Protein AF-G8XAI5-F1 (afdb_monomer_lite)

Sequence (65 aa):
MGTESISVLTVVLRNALRKSERSGYIHLNPVKDQIVVMPEDYYFSSARNYAGLENDLEVILLSLF

Secondary structure (DSSP, 8-state):
----SSHHHHHHHHHTTSTTTSHHHHHTHHHHTTS-SSGGGSTT-THHHHTT---S---------

pLDDT: mean 72.28, std 20.29, range [40.19, 95.94]

Structure (mmCIF, N/CA/C/O backbone):
data_AF-G8XAI5-F1
#
_entry.id   AF-G8XAI5-F1
#
loop_
_atom_site.group_PDB
_atom_site.id
_atom_site.type_symbol
_atom_site.label_atom_id
_atom_site.label_alt_id
_atom_site.label_comp_id
_atom_site.label_asym_id
_atom_site.label_entity_id
_atom_site.label_seq_id
_atom_site.pdbx_PDB_ins_code
_atom_site.Cartn_x
_atom_site.Cartn_y
_atom_site.Cartn_z
_atom_site.occupancy
_atom_site.B_iso_or_equiv
_atom_site.auth_seq_id
_atom_site.auth_comp_id
_atom_site.auth_asym_id
_atom_site.auth_atom_id
_atom_site.pdbx_PDB_model_num
ATOM 1 N N . MET A 1 1 ? 26.670 5.379 23.329 1.00 41.53 1 MET A N 1
ATOM 2 C CA . MET A 1 1 ? 26.435 3.998 22.853 1.00 41.53 1 MET A CA 1
ATOM 3 C C . MET A 1 1 ? 25.034 3.594 23.306 1.00 41.53 1 MET A C 1
ATOM 5 O O . MET A 1 1 ? 24.859 3.373 24.488 1.00 41.53 1 MET A O 1
ATOM 9 N N . GLY A 1 2 ? 23.955 3.611 22.533 1.00 47.31 2 GLY A N 1
ATOM 10 C CA . GLY A 1 2 ? 23.671 4.072 21.179 1.00 47.31 2 GLY A CA 1
ATOM 11 C C . GLY A 1 2 ? 22.152 4.291 21.119 1.00 47.31 2 GLY A C 1
ATOM 12 O O . GLY A 1 2 ? 21.384 3.364 21.347 1.00 47.31 2 GLY A O 1
ATOM 13 N N . THR A 1 3 ? 21.717 5.529 20.898 1.00 49.94 3 THR A N 1
ATOM 14 C CA . THR A 1 3 ? 20.303 5.942 20.823 1.00 49.94 3 THR A CA 1
ATOM 15 C C . THR A 1 3 ? 19.784 5.869 19.386 1.00 49.94 3 THR A C 1
ATOM 17 O O . THR A 1 3 ? 19.098 6.775 18.919 1.00 49.94 3 THR A O 1
ATOM 20 N N . GLU A 1 4 ? 20.137 4.813 18.652 1.00 50.03 4 GLU A N 1
ATOM 21 C CA . GLU A 1 4 ? 19.926 4.759 17.196 1.00 50.03 4 GLU A CA 1
ATOM 22 C C . GLU A 1 4 ? 18.737 3.893 16.751 1.00 50.03 4 GLU A C 1
ATOM 24 O O . GLU A 1 4 ? 18.431 3.830 15.565 1.00 50.03 4 GLU A O 1
ATOM 29 N N . SER A 1 5 ? 17.983 3.288 17.673 1.00 47.44 5 SER A N 1
ATOM 30 C CA . SER A 1 5 ? 16.884 2.374 17.303 1.00 47.44 5 SER A CA 1
ATOM 31 C C . SER A 1 5 ? 15.481 3.000 17.319 1.00 47.44 5 SER A C 1
ATOM 33 O O . SER A 1 5 ? 14.522 2.343 16.929 1.00 47.44 5 SER A O 1
ATOM 35 N N . ILE A 1 6 ? 15.330 4.272 17.715 1.00 47.28 6 ILE A N 1
ATOM 36 C CA . ILE A 1 6 ? 14.009 4.940 17.822 1.00 47.28 6 ILE A CA 1
ATOM 37 C C . ILE A 1 6 ? 13.698 5.831 16.598 1.00 47.28 6 ILE A C 1
ATOM 39 O O . ILE A 1 6 ? 12.546 6.200 16.355 1.00 47.28 6 ILE A O 1
ATOM 43 N N . SER A 1 7 ? 14.699 6.130 15.765 1.00 45.50 7 SER A N 1
ATOM 44 C CA . SER A 1 7 ? 14.557 7.043 14.620 1.00 45.50 7 SER A CA 1
ATOM 45 C C . SER A 1 7 ? 13.706 6.460 13.479 1.00 45.50 7 SER A C 1
ATOM 47 O O . SER A 1 7 ? 12.839 7.145 12.940 1.00 45.50 7 SER A O 1
ATOM 49 N N . VAL A 1 8 ? 13.865 5.174 13.150 1.00 45.50 8 VAL A N 1
ATOM 50 C CA . VAL A 1 8 ? 13.234 4.592 11.950 1.00 45.50 8 VAL A CA 1
ATOM 51 C C . VAL A 1 8 ? 11.735 4.345 12.148 1.00 45.50 8 VAL A C 1
ATOM 53 O O . VAL A 1 8 ? 10.928 4.760 11.318 1.00 45.50 8 VAL A O 1
ATOM 56 N N . LEU A 1 9 ? 11.336 3.757 13.282 1.00 45.06 9 LEU A N 1
ATOM 57 C CA . LEU A 1 9 ? 9.928 3.456 13.572 1.00 45.06 9 LEU A CA 1
ATOM 58 C C . LEU A 1 9 ? 9.087 4.738 13.700 1.00 45.06 9 LEU A C 1
ATOM 60 O O . LEU A 1 9 ? 7.961 4.813 13.212 1.00 45.06 9 LEU A O 1
ATOM 64 N N . THR A 1 10 ? 9.675 5.787 14.279 1.00 40.91 10 THR A N 1
ATOM 65 C CA . THR A 1 10 ? 9.001 7.077 14.451 1.00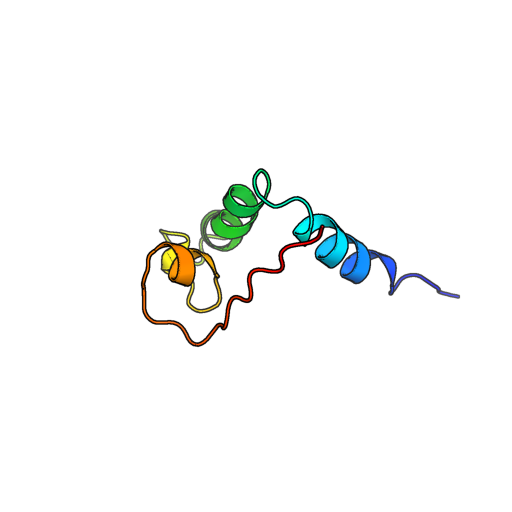 40.91 10 THR A CA 1
ATOM 66 C C . THR A 1 10 ? 8.861 7.844 13.129 1.00 40.91 10 THR A C 1
ATOM 68 O O . THR A 1 10 ? 7.852 8.518 12.921 1.00 40.91 10 THR A O 1
ATOM 71 N N . VAL A 1 11 ? 9.820 7.732 12.201 1.00 41.38 11 VAL A N 1
ATOM 72 C CA . VAL A 1 11 ? 9.703 8.317 10.849 1.00 41.38 11 VAL A CA 1
ATOM 73 C C . VAL A 1 11 ? 8.635 7.596 10.021 1.00 41.38 11 VAL A C 1
ATOM 75 O O . VAL A 1 11 ? 7.879 8.251 9.302 1.00 41.38 11 VAL A O 1
ATOM 78 N N . VAL A 1 12 ? 8.518 6.272 10.147 1.00 45.75 12 VAL A N 1
ATOM 79 C CA . VAL A 1 12 ? 7.487 5.485 9.448 1.00 45.75 12 VAL A CA 1
ATOM 80 C C . VAL A 1 12 ? 6.081 5.861 9.936 1.00 45.75 12 VAL A C 1
ATOM 82 O O . VAL A 1 12 ? 5.212 6.151 9.114 1.00 45.75 12 VAL A O 1
ATOM 85 N N . LEU A 1 13 ? 5.873 5.975 11.252 1.00 42.62 13 LEU A N 1
ATOM 86 C CA . LEU A 1 13 ? 4.576 6.347 11.838 1.00 42.62 13 LEU A CA 1
ATOM 87 C C . LEU A 1 13 ? 4.200 7.824 11.633 1.00 42.62 13 LEU A C 1
ATOM 89 O O . LEU A 1 13 ? 3.041 8.123 11.354 1.00 42.62 13 LEU A O 1
ATOM 93 N N . ARG A 1 14 ? 5.152 8.766 11.696 1.00 40.75 14 ARG A N 1
ATOM 94 C CA . ARG A 1 14 ? 4.861 10.197 11.455 1.00 40.75 14 ARG A CA 1
ATOM 95 C C . ARG A 1 14 ? 4.503 10.500 9.999 1.00 40.75 14 ARG A C 1
ATOM 97 O O . ARG A 1 14 ? 3.751 11.436 9.745 1.00 40.75 14 ARG A O 1
ATOM 104 N N . ASN A 1 15 ? 4.988 9.702 9.047 1.00 40.19 15 ASN A N 1
ATOM 105 C CA . ASN A 1 15 ? 4.645 9.863 7.633 1.00 40.19 15 ASN A CA 1
ATOM 106 C C . ASN A 1 15 ? 3.251 9.322 7.278 1.00 40.19 15 ASN A C 1
ATOM 108 O O . ASN A 1 15 ? 2.662 9.795 6.308 1.00 40.19 15 ASN A O 1
ATOM 112 N N . ALA A 1 16 ? 2.697 8.398 8.069 1.00 46.62 16 ALA A N 1
ATOM 113 C CA . ALA A 1 16 ? 1.339 7.882 7.875 1.00 46.62 16 ALA A CA 1
ATOM 114 C C . ALA A 1 16 ? 0.248 8.948 8.121 1.00 46.62 16 ALA A C 1
ATOM 116 O O . ALA A 1 16 ? -0.871 8.816 7.634 1.00 46.62 16 ALA A O 1
ATOM 117 N N . LEU A 1 17 ? 0.583 10.042 8.817 1.00 45.50 17 LEU A N 1
ATOM 118 C CA . LEU A 1 17 ? -0.329 11.159 9.084 1.00 45.50 17 LEU A CA 1
ATOM 119 C C . LEU A 1 17 ? -0.430 12.178 7.927 1.00 45.50 17 LEU A C 1
ATOM 121 O O . LEU A 1 17 ? -1.256 13.086 7.991 1.00 45.50 17 LEU A O 1
ATOM 125 N N . ARG A 1 18 ? 0.347 12.032 6.840 1.00 48.00 18 ARG A N 1
ATOM 126 C CA . ARG A 1 18 ? 0.164 12.804 5.591 1.00 48.00 18 ARG A CA 1
ATOM 127 C C . ARG A 1 18 ? -0.671 11.985 4.604 1.00 48.00 18 ARG A C 1
ATOM 129 O O . ARG A 1 18 ? -0.161 11.250 3.765 1.00 48.00 18 ARG A O 1
ATOM 136 N N . LYS A 1 19 ? -1.984 12.109 4.778 1.00 46.69 19 LYS A N 1
ATOM 137 C CA . LYS A 1 19 ? -3.050 11.183 4.367 1.00 46.69 19 LYS A CA 1
ATOM 138 C C . LYS A 1 19 ? -3.318 10.965 2.867 1.00 46.69 19 LYS A C 1
ATOM 140 O O . LYS A 1 19 ? -4.281 10.277 2.561 1.00 46.69 19 LYS A O 1
ATOM 145 N N . SER A 1 20 ? -2.548 11.500 1.923 1.00 52.59 20 SER A N 1
ATOM 146 C CA . SER A 1 20 ? -2.935 11.374 0.501 1.00 52.59 20 SER A CA 1
ATOM 147 C C . SER A 1 20 ? -1.786 11.211 -0.484 1.00 52.59 20 SER A C 1
ATOM 149 O O . SER A 1 20 ? -1.918 10.446 -1.433 1.00 52.59 20 SER A O 1
ATOM 151 N N . GLU A 1 21 ? -0.638 11.848 -0.266 1.00 42.03 21 GLU A N 1
ATOM 152 C CA . GLU A 1 21 ? 0.409 11.842 -1.296 1.00 42.03 21 GLU A CA 1
ATOM 153 C C . GLU A 1 21 ? 1.273 10.576 -1.280 1.00 42.03 21 GLU A C 1
ATOM 155 O O . GLU A 1 21 ? 1.765 10.164 -2.326 1.00 42.03 21 GLU A O 1
ATOM 160 N N . ARG A 1 22 ? 1.457 9.926 -0.118 1.00 54.22 22 ARG A N 1
ATOM 161 C CA . ARG A 1 22 ? 2.398 8.795 0.017 1.00 54.22 22 ARG A CA 1
ATOM 162 C C . ARG A 1 22 ? 1.768 7.406 -0.048 1.00 54.22 22 ARG A C 1
ATOM 164 O O . ARG A 1 22 ? 2.502 6.448 -0.274 1.00 54.22 22 ARG A O 1
ATOM 171 N N . SER A 1 23 ? 0.443 7.288 0.093 1.00 57.78 23 SER A N 1
ATOM 172 C CA . SER A 1 23 ? -0.240 5.982 0.052 1.00 57.78 23 SER A CA 1
ATOM 173 C C . SER A 1 23 ? 0.029 5.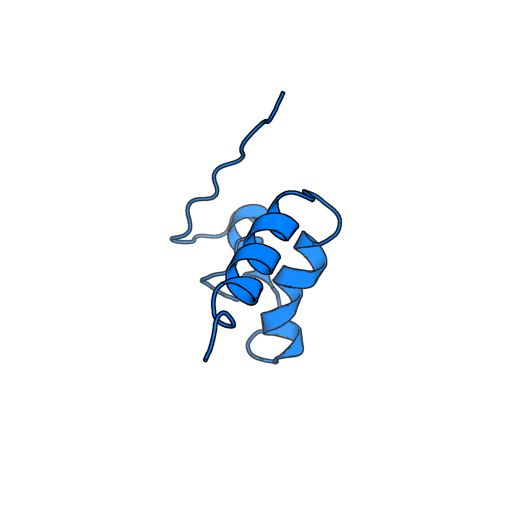274 -1.275 1.00 57.78 23 SER A C 1
ATOM 175 O O . SER A 1 23 ? 0.488 4.135 -1.278 1.00 57.78 23 SER A O 1
ATOM 177 N N . GLY A 1 24 ? -0.108 5.993 -2.398 1.00 61.94 24 GLY A N 1
ATOM 178 C CA . GLY A 1 24 ? 0.217 5.456 -3.723 1.00 61.94 24 GLY A CA 1
ATOM 179 C C . GLY A 1 24 ? 1.658 4.944 -3.825 1.00 61.94 24 GLY A C 1
ATOM 180 O O . GLY A 1 24 ? 1.897 3.881 -4.384 1.00 61.94 24 GLY A O 1
ATOM 181 N N . TYR A 1 25 ? 2.623 5.638 -3.214 1.00 69.31 25 TYR A N 1
ATOM 182 C CA . TYR A 1 25 ? 4.024 5.214 -3.248 1.00 69.31 25 TYR A CA 1
ATOM 183 C C . TYR A 1 25 ? 4.311 3.970 -2.398 1.00 69.31 25 TYR A C 1
ATOM 185 O O . TYR A 1 25 ? 5.143 3.167 -2.811 1.00 69.31 25 TYR A O 1
ATOM 193 N N . ILE A 1 26 ? 3.658 3.802 -1.242 1.00 83.19 26 ILE A N 1
ATOM 194 C CA . ILE A 1 26 ? 3.885 2.648 -0.349 1.00 83.19 26 ILE A CA 1
ATOM 195 C C . ILE A 1 26 ? 3.259 1.377 -0.928 1.00 83.19 26 ILE A C 1
ATOM 197 O O . ILE A 1 26 ? 3.873 0.315 -0.866 1.00 83.19 26 ILE A O 1
ATOM 201 N N . HIS A 1 27 ? 2.079 1.478 -1.543 1.00 87.44 27 HIS A N 1
ATOM 202 C CA . HIS A 1 27 ? 1.421 0.337 -2.187 1.00 87.44 27 HIS A CA 1
ATOM 203 C C . HIS A 1 27 ? 2.242 -0.239 -3.350 1.00 87.44 27 HIS A C 1
ATOM 205 O O . HIS A 1 27 ? 2.165 -1.429 -3.630 1.00 87.44 27 HIS A O 1
ATOM 211 N N . LEU A 1 28 ? 3.088 0.579 -3.983 1.00 90.50 28 LEU A N 1
ATOM 212 C CA . LEU A 1 28 ? 3.975 0.142 -5.060 1.00 90.50 28 LEU A CA 1
ATOM 213 C C . LEU A 1 28 ? 5.243 -0.575 -4.578 1.00 90.50 28 LEU A C 1
ATOM 215 O O . LEU A 1 28 ? 5.949 -1.130 -5.413 1.00 90.50 28 LEU A O 1
ATOM 219 N N . ASN A 1 29 ? 5.561 -0.581 -3.280 1.00 92.38 29 ASN A N 1
ATOM 220 C CA . ASN A 1 29 ? 6.749 -1.272 -2.763 1.00 92.38 29 ASN A CA 1
ATOM 221 C C . ASN A 1 29 ? 6.812 -2.756 -3.175 1.00 92.38 29 ASN A C 1
ATOM 223 O O . ASN A 1 29 ? 7.796 -3.131 -3.808 1.00 92.38 29 ASN A O 1
ATOM 227 N N . PRO A 1 30 ? 5.776 -3.588 -2.938 1.00 92.62 30 PRO A N 1
ATOM 228 C CA . PRO A 1 30 ? 5.826 -4.997 -3.331 1.00 92.62 30 PRO A CA 1
ATOM 229 C C . PRO A 1 30 ? 5.880 -5.201 -4.858 1.00 92.62 30 PRO A C 1
ATOM 231 O O . PRO A 1 30 ? 6.367 -6.233 -5.309 1.00 92.62 30 PRO A O 1
ATOM 234 N N . VAL A 1 31 ? 5.446 -4.216 -5.659 1.00 93.19 31 VAL A N 1
ATOM 235 C CA . VAL A 1 31 ? 5.588 -4.237 -7.128 1.00 93.19 31 VAL A CA 1
ATOM 236 C C . VAL A 1 31 ? 7.020 -3.904 -7.552 1.00 93.19 31 VAL A C 1
ATOM 238 O O . VAL A 1 31 ? 7.592 -4.581 -8.403 1.00 93.19 31 VAL 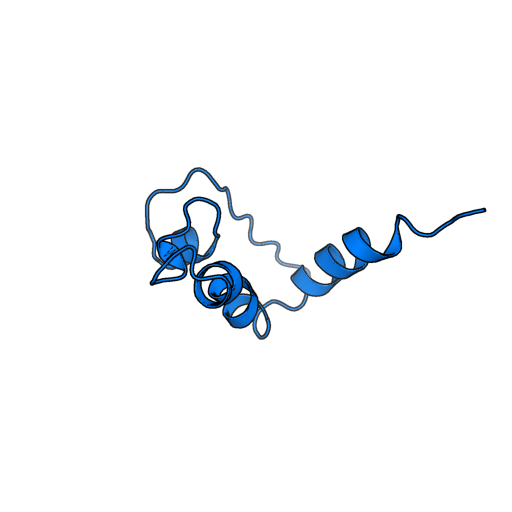A O 1
ATOM 241 N N . LYS A 1 32 ? 7.634 -2.881 -6.944 1.00 93.50 32 LYS A N 1
ATOM 242 C CA . LYS A 1 32 ? 9.034 -2.496 -7.203 1.00 93.50 32 LYS A CA 1
ATOM 243 C C . LYS A 1 32 ? 10.012 -3.604 -6.833 1.00 93.50 32 LYS A C 1
ATOM 245 O O . LYS A 1 32 ? 10.978 -3.815 -7.559 1.00 93.50 32 LYS A O 1
ATOM 250 N N . ASP A 1 33 ? 9.714 -4.321 -5.757 1.00 95.94 33 ASP A N 1
ATOM 251 C CA . ASP A 1 33 ? 10.485 -5.478 -5.302 1.00 95.94 33 ASP A CA 1
ATOM 252 C C . ASP A 1 33 ? 10.136 -6.760 -6.084 1.00 95.94 33 ASP A C 1
ATOM 254 O O . ASP A 1 33 ? 10.677 -7.825 -5.796 1.00 95.94 33 ASP A O 1
ATOM 258 N N . GLN A 1 34 ? 9.243 -6.667 -7.080 1.00 94.62 34 GLN A N 1
ATOM 259 C CA . GLN A 1 34 ? 8.807 -7.762 -7.954 1.00 94.62 34 GLN A CA 1
ATOM 260 C C . GLN A 1 34 ? 8.188 -8.959 -7.212 1.00 94.62 34 GLN A C 1
ATOM 262 O O . GLN A 1 34 ? 8.183 -10.079 -7.720 1.00 94.62 34 GLN A O 1
ATOM 267 N N . ILE A 1 35 ? 7.637 -8.729 -6.019 1.00 95.44 35 ILE A N 1
ATOM 268 C CA . ILE A 1 35 ? 6.929 -9.743 -5.227 1.00 95.44 35 ILE A CA 1
ATOM 269 C C . ILE A 1 35 ? 5.541 -9.997 -5.826 1.00 95.44 35 ILE A C 1
ATOM 271 O O . ILE A 1 35 ? 5.065 -11.130 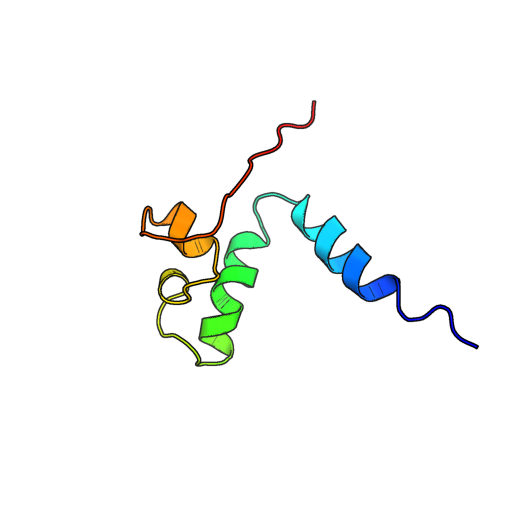-5.842 1.00 95.44 35 ILE A O 1
ATOM 275 N N . VAL A 1 36 ? 4.893 -8.940 -6.325 1.00 94.88 36 VAL A N 1
ATOM 276 C CA . VAL A 1 36 ? 3.556 -8.986 -6.935 1.00 94.88 36 VAL A CA 1
ATOM 277 C C . VAL A 1 36 ? 3.480 -8.113 -8.187 1.00 94.88 36 VAL A C 1
ATOM 279 O O . VAL A 1 36 ? 4.298 -7.213 -8.374 1.00 94.88 36 VAL A O 1
ATOM 282 N N . VAL A 1 37 ? 2.478 -8.359 -9.036 1.00 95.38 37 VAL A N 1
ATOM 283 C CA . VAL A 1 37 ? 2.244 -7.570 -10.257 1.00 95.38 37 VAL A CA 1
ATOM 284 C C . VAL A 1 37 ? 1.418 -6.323 -9.953 1.00 95.38 37 VAL A C 1
ATOM 286 O O . VAL A 1 37 ? 1.774 -5.241 -10.420 1.00 95.38 37 VAL A O 1
ATOM 289 N N . MET A 1 38 ? 0.360 -6.453 -9.146 1.00 94.25 38 MET A N 1
ATOM 290 C CA . MET A 1 38 ? -0.469 -5.327 -8.714 1.00 94.25 38 MET A CA 1
ATOM 291 C C . MET A 1 38 ? -0.369 -5.103 -7.198 1.00 94.25 38 MET A C 1
ATOM 293 O O . MET A 1 38 ? -0.233 -6.064 -6.439 1.00 94.25 38 MET A O 1
ATOM 297 N N . PRO A 1 39 ? -0.436 -3.851 -6.709 1.00 91.62 39 PRO A N 1
ATOM 298 C CA . PRO A 1 39 ? -0.352 -3.546 -5.278 1.00 91.62 39 PRO A CA 1
ATOM 299 C C . PRO A 1 39 ? -1.347 -4.291 -4.382 1.00 91.62 39 PRO A C 1
ATOM 301 O O . PRO A 1 39 ? -1.030 -4.637 -3.240 1.00 91.62 39 PRO A O 1
ATOM 304 N N . GLU A 1 40 ? -2.559 -4.503 -4.884 1.00 92.12 40 GLU A N 1
ATOM 305 C CA . GLU A 1 40 ? -3.647 -5.216 -4.226 1.00 92.12 40 GLU A CA 1
ATOM 306 C C . GLU A 1 40 ? -3.435 -6.737 -4.193 1.00 92.12 40 GLU A C 1
ATOM 308 O O . GLU A 1 40 ? -4.042 -7.421 -3.376 1.00 92.12 40 GLU A O 1
ATOM 313 N N . ASP A 1 41 ? -2.514 -7.296 -4.97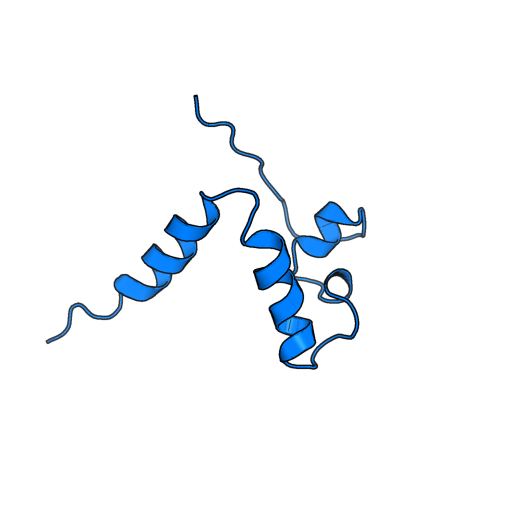5 1.00 93.88 41 ASP A N 1
ATOM 314 C CA . ASP A 1 41 ? -2.194 -8.726 -4.883 1.00 93.88 41 ASP A CA 1
ATOM 315 C C . ASP A 1 41 ? -1.403 -9.054 -3.607 1.00 93.88 41 ASP A C 1
ATOM 317 O O . ASP A 1 41 ? -1.404 -10.197 -3.146 1.00 93.88 41 ASP A O 1
ATOM 321 N N . TYR A 1 42 ? -0.763 -8.060 -2.980 1.00 92.44 42 TYR A N 1
ATOM 322 C CA . TYR A 1 42 ? -0.044 -8.270 -1.729 1.00 92.44 42 TYR A CA 1
ATOM 323 C C . TYR A 1 42 ? -1.023 -8.355 -0.552 1.00 92.44 42 TYR A C 1
ATOM 325 O O . TYR A 1 42 ? -1.593 -7.349 -0.130 1.00 92.44 42 TYR A O 1
ATOM 333 N N . TYR A 1 43 ? -1.205 -9.564 -0.008 1.00 87.31 43 TYR A N 1
ATOM 334 C CA . TYR A 1 43 ? -2.204 -9.872 1.027 1.00 87.31 43 TYR A CA 1
ATOM 335 C C . TYR A 1 43 ? -2.143 -8.935 2.245 1.00 87.31 43 TYR A C 1
ATOM 337 O O . TYR A 1 43 ? -3.172 -8.505 2.757 1.00 87.31 43 TYR A O 1
ATOM 345 N N . PHE A 1 44 ? -0.933 -8.548 2.656 1.00 86.38 44 PHE A N 1
ATOM 346 C CA . PHE A 1 44 ? -0.695 -7.653 3.792 1.00 86.38 44 PHE A CA 1
ATOM 347 C C . PHE A 1 44 ? -0.586 -6.169 3.394 1.00 86.38 44 PHE A C 1
ATOM 349 O O . PHE A 1 44 ? 0.104 -5.389 4.053 1.00 86.38 44 PHE A O 1
ATOM 356 N N . SER A 1 45 ? -1.238 -5.762 2.304 1.00 85.31 45 SER A N 1
ATOM 357 C CA . SER A 1 45 ? -1.316 -4.371 1.851 1.00 85.31 45 SER A CA 1
ATOM 358 C C . SER A 1 45 ? -2.706 -3.799 2.080 1.00 85.31 45 SER A C 1
ATOM 360 O O . SER A 1 45 ? -3.697 -4.377 1.638 1.00 85.31 45 SER A O 1
ATOM 362 N N . SER A 1 46 ? -2.783 -2.580 2.618 1.00 86.75 46 SER A N 1
ATOM 363 C CA . SER A 1 46 ? -4.049 -1.840 2.651 1.00 86.75 46 SER A CA 1
ATOM 364 C C . SER A 1 46 ? -4.545 -1.392 1.269 1.00 86.75 46 SER A C 1
ATOM 366 O O . SER A 1 46 ? -5.679 -0.934 1.149 1.00 86.75 46 SER A O 1
ATOM 368 N N . ALA A 1 47 ? -3.760 -1.596 0.199 1.00 89.19 47 ALA A N 1
ATOM 369 C CA . ALA A 1 47 ? -4.256 -1.486 -1.177 1.00 89.19 47 ALA A CA 1
ATOM 370 C C . ALA A 1 47 ? -5.463 -2.410 -1.419 1.00 89.19 47 ALA A C 1
ATOM 372 O O . ALA A 1 47 ? -6.398 -2.013 -2.111 1.00 89.19 47 ALA A O 1
ATOM 373 N N . ARG A 1 48 ? -5.490 -3.595 -0.786 1.00 91.06 48 ARG A N 1
ATOM 374 C CA . ARG A 1 48 ? -6.636 -4.519 -0.838 1.00 91.06 48 ARG A CA 1
ATOM 375 C C . ARG A 1 48 ? -7.889 -3.919 -0.232 1.00 91.06 48 ARG A C 1
ATOM 377 O O . ARG A 1 48 ? -8.952 -4.030 -0.833 1.00 91.06 48 ARG A O 1
ATOM 384 N N . ASN A 1 49 ? -7.758 -3.241 0.910 1.00 88.06 49 ASN A N 1
ATOM 385 C CA . ASN A 1 49 ? -8.882 -2.556 1.543 1.00 88.06 49 ASN A CA 1
ATOM 386 C C . ASN A 1 49 ? -9.471 -1.490 0.608 1.00 88.06 49 ASN A C 1
ATOM 388 O O . ASN A 1 49 ? -10.687 -1.432 0.449 1.00 88.06 49 ASN A O 1
ATOM 392 N N . TYR A 1 50 ? -8.629 -0.686 -0.052 1.00 83.31 50 TYR A N 1
ATOM 393 C CA . TYR A 1 50 ? -9.096 0.327 -1.008 1.00 83.31 50 TYR A CA 1
ATOM 394 C C . TYR A 1 50 ? -9.704 -0.275 -2.283 1.00 83.31 50 TYR A C 1
ATOM 396 O O . TYR A 1 50 ? -10.606 0.324 -2.862 1.00 83.31 50 TYR A O 1
ATOM 404 N N . ALA A 1 51 ? -9.243 -1.456 -2.697 1.00 87.00 51 ALA A N 1
ATOM 405 C CA . ALA A 1 51 ? -9.793 -2.209 -3.823 1.00 87.00 51 ALA A CA 1
ATOM 406 C C . ALA A 1 51 ? -11.050 -3.031 -3.466 1.00 87.00 51 ALA A C 1
ATOM 408 O O . ALA A 1 51 ? -11.641 -3.651 -4.347 1.00 87.00 51 ALA A O 1
ATOM 409 N N . GLY A 1 52 ? -11.467 -3.059 -2.192 1.00 87.25 52 GLY A N 1
ATOM 410 C CA . GLY A 1 52 ? -12.612 -3.851 -1.731 1.00 87.25 52 GLY A CA 1
ATOM 411 C C . GLY A 1 52 ? -12.384 -5.367 -1.762 1.00 87.25 52 GLY A C 1
ATOM 412 O O . GLY A 1 52 ? -13.352 -6.124 -1.800 1.00 87.25 52 GLY A O 1
ATOM 413 N N . LEU A 1 53 ? -11.126 -5.817 -1.769 1.00 88.31 53 LEU A N 1
ATOM 414 C CA . LEU A 1 53 ? -10.766 -7.235 -1.757 1.00 88.31 53 LEU A CA 1
ATOM 415 C C . LEU A 1 53 ? -10.719 -7.792 -0.332 1.00 88.31 53 LEU A C 1
ATOM 417 O O . LEU A 1 53 ? -10.441 -7.071 0.629 1.00 88.31 53 LEU A O 1
ATOM 421 N N . GLU A 1 54 ? -10.921 -9.104 -0.212 1.00 87.69 54 GLU A N 1
ATOM 422 C CA . GLU A 1 54 ? -10.771 -9.828 1.050 1.00 87.69 54 GLU A CA 1
ATOM 423 C C . GLU A 1 54 ? -9.351 -9.664 1.616 1.00 87.69 54 GLU A C 1
ATOM 425 O O . GLU A 1 54 ? -8.347 -9.733 0.886 1.00 87.69 54 GLU A O 1
ATOM 430 N N . ASN A 1 55 ? -9.289 -9.383 2.917 1.00 82.69 55 ASN A N 1
ATOM 431 C CA . ASN A 1 55 ? -8.068 -9.119 3.663 1.00 82.69 55 ASN A CA 1
ATOM 432 C C . ASN A 1 55 ? -8.312 -9.290 5.174 1.00 82.69 55 ASN A C 1
ATOM 434 O O . ASN A 1 55 ? -9.424 -9.067 5.650 1.00 82.69 55 ASN A O 1
ATOM 438 N N . ASP A 1 56 ? -7.244 -9.596 5.914 1.00 84.75 56 ASP A N 1
ATOM 439 C CA . ASP A 1 56 ? -7.257 -9.696 7.384 1.00 84.75 56 ASP A CA 1
ATOM 440 C C . ASP A 1 56 ? -6.802 -8.397 8.080 1.00 84.75 56 ASP A C 1
ATOM 442 O O . ASP A 1 56 ? -6.573 -8.372 9.290 1.00 84.75 56 ASP A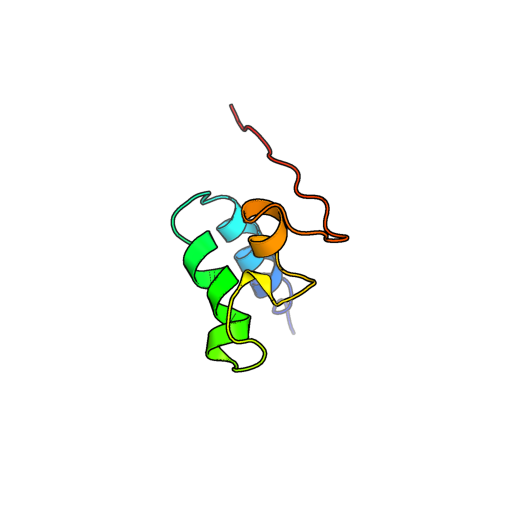 O 1
ATOM 446 N N . LEU A 1 57 ? -6.607 -7.311 7.323 1.00 82.81 57 LEU A N 1
ATOM 447 C CA . LEU A 1 57 ? -6.093 -6.045 7.840 1.00 82.81 57 LEU A CA 1
ATOM 448 C C . LEU A 1 57 ? -7.231 -5.064 8.126 1.00 82.81 57 LEU A C 1
ATOM 450 O O . LEU A 1 57 ? -7.880 -4.537 7.225 1.00 82.81 57 LEU A O 1
ATOM 454 N N . GLU A 1 58 ? -7.417 -4.726 9.397 1.00 81.62 58 GLU A N 1
ATOM 455 C CA . GLU A 1 58 ? -8.355 -3.678 9.788 1.00 81.62 58 GLU A CA 1
ATOM 456 C C . GLU A 1 58 ? -7.759 -2.280 9.531 1.00 81.62 58 GLU A C 1
ATOM 458 O O . GLU A 1 58 ? -6.710 -1.918 10.071 1.00 81.62 58 GLU A O 1
ATOM 463 N N . VAL A 1 59 ? -8.435 -1.467 8.712 1.00 79.81 59 VAL A N 1
ATOM 464 C CA . VAL A 1 59 ? -8.046 -0.074 8.440 1.00 79.81 59 VAL A CA 1
ATOM 465 C C . VAL A 1 59 ? -8.953 0.877 9.216 1.00 79.81 59 VAL A C 1
ATOM 467 O O . VAL A 1 59 ? -10.128 1.035 8.893 1.00 79.81 59 VAL A O 1
ATOM 470 N N . ILE A 1 60 ? -8.386 1.567 10.208 1.00 81.25 60 ILE A N 1
ATOM 471 C CA . ILE A 1 60 ? -9.103 2.549 11.030 1.00 81.25 60 ILE A CA 1
ATOM 472 C C . ILE A 1 60 ? -8.796 3.963 10.525 1.00 81.25 60 ILE A C 1
ATOM 474 O O . ILE A 1 60 ? -7.675 4.464 10.642 1.00 81.25 60 ILE A O 1
ATOM 478 N N . LEU A 1 61 ? -9.806 4.641 9.975 1.00 77.50 61 LEU A N 1
ATOM 479 C CA . LEU A 1 61 ? -9.688 6.034 9.546 1.00 77.50 61 LEU A CA 1
ATOM 480 C C . LEU A 1 61 ? -9.872 6.981 10.734 1.00 77.50 61 LEU A C 1
ATOM 482 O O . LEU A 1 61 ? -10.986 7.250 11.172 1.00 77.50 61 LEU A O 1
ATOM 486 N N . LEU A 1 62 ? -8.769 7.550 11.217 1.00 80.12 62 LEU A N 1
ATOM 487 C CA . LEU A 1 62 ? -8.811 8.570 12.265 1.00 80.12 62 LEU A CA 1
ATOM 488 C C . LEU A 1 62 ? -9.090 9.949 11.663 1.00 80.12 62 LEU A C 1
ATOM 490 O O . LEU A 1 62 ? -8.338 10.416 10.803 1.00 80.12 62 LEU A O 1
ATOM 494 N N . SER A 1 63 ? -10.162 10.605 12.104 1.00 78.12 63 SER A N 1
ATOM 495 C CA . SER A 1 63 ? -10.389 12.030 11.853 1.00 78.12 63 SER A CA 1
ATOM 496 C C . SER A 1 63 ? -9.786 12.825 13.005 1.00 78.12 63 SER A C 1
ATOM 498 O O . SER A 1 63 ? -10.152 12.610 14.157 1.00 78.12 63 SER A O 1
ATOM 500 N N . LEU A 1 64 ? -8.845 13.712 12.694 1.00 75.06 64 LEU A N 1
ATOM 501 C CA . LEU A 1 64 ? -8.251 14.639 13.654 1.00 75.06 64 LEU A CA 1
ATOM 502 C C . LEU A 1 64 ? -8.871 16.015 13.381 1.00 75.06 64 LEU A C 1
ATOM 504 O O . LEU A 1 64 ? -8.881 16.441 12.225 1.00 75.06 64 LEU A O 1
ATOM 508 N N . PHE A 1 65 ? -9.454 16.621 14.418 1.00 77.44 65 PHE A N 1
ATOM 509 C CA . PHE A 1 65 ? -10.064 17.955 14.377 1.00 77.44 65 PHE A CA 1
ATOM 510 C C . PHE A 1 65 ? -9.005 19.058 14.322 1.00 77.44 65 PHE A C 1
ATOM 512 O O . PHE A 1 65 ? -7.922 18.856 14.921 1.00 77.44 65 PHE A O 1
#

Organism: Flavobacterium columnare (strain ATCC 49512 / CIP 103533 / TG 44/87) (NCBI:txid1041826)

Radius of gyration: 14.29 Å; chains: 1; bounding box: 39×28×33 Å

Foldseek 3Di:
DDPPPPPPVVVVVVVVVPPPDCLVVVLCVCVVVVVDVGSLVPQPRCVVVVVVHDHPDDDDDDDDD

InterPro domains:
  IPR036515 Transposase IS200-like superfamily [G3DSA:3.30.70.1290] (10-60)